Protein AF-W1XBN6-F1 (afdb_monomer)

Solvent-accessible surface area (backbone atoms only — not comparable to full-atom values): 10298 Å² total; per-residue (Å²): 129,91,85,62,55,70,66,58,53,52,52,48,27,52,75,73,63,46,39,73,58,63,72,69,52,65,55,70,58,75,74,72,46,84,76,78,73,93,74,78,55,66,73,61,51,55,62,54,52,74,74,52,72,65,66,57,58,56,49,52,61,73,68,55,80,89,74,59,79,80,52,47,68,69,58,47,75,78,69,64,76,76,65,54,72,38,70,75,80,61,100,55,44,32,38,33,39,31,45,55,69,68,55,41,72,77,55,64,85,81,63,89,97,52,57,75,43,84,50,36,55,96,47,36,91,80,47,55,84,79,46,73,78,90,35,36,40,25,25,28,37,99,83,43,57,67,19,48,54,51,40,42,53,42,40,76,74,67,47,83,46,52,31,25,44,54,123

InterPro domains:
  IPR001763 Rhodanese-like domain [PS50206] (89-165)
  IPR003720 tRNA sulfurtransferase ThiI [MF_00021] (1-167)
  IPR014729 Rossmann-like alpha/beta/alpha sandwich fold [G3DSA:3.40.50.620] (1-81)
  IPR020536 Thil, AANH domain [PF02568] (1-54)
  IPR026340 ThiI, thiazole biosynthesis domain [TIGR04271] (67-167)
  IPR036873 Rhodanese-like domain superfamily [G3DSA:3.40.250.10] (82-167)
  IPR036873 Rhodanese-like domain superfamily [SSF52821] (90-166)
  IPR050102 tRNA sulfurtransferase, ThiI [PTHR43209] (1-83)

Sequence (167 aa):
LISYDKEHIINLARQIGTEDFARTMPEYCGVISKSPTVKAVKSKIEAEEEKFDFSILDKVVEEANNVDIREIAQQTEQEVVEVETVNGFGPNDVILDIRSIDEQEDKPLKVEGIDVVSLPFYKLSTKFGDLDQNRTWLLWCERGVMSRLQALYLREQGFNNVKVYRP

Mean predicted aligned error: 14.79 Å

Radius of gyration: 21.4 Å; Cα contacts (8 Å, |Δi|>4): 153; chains: 1; bounding box: 53×39×49 Å

Nearest PDB structures (foldseek):
  6pfz-assembly1_D  TM=7.171E-01  e=4.088E-05  Archaeoglobus fulgidus DSM 4304
  6pfz-assembly2_A  TM=7.258E-01  e=1.025E-04  Archaeoglobus fulgidus DSM 4304
  5ve5-assembly3_C  TM=7.301E-01  e=1.966E-03  Paraburkholderia phytofirmans PsJN
  5ve3-assembly2_A  TM=7.058E-01  e=2.394E-03  Paraburkholderia phytofirmans PsJN
  5ve4-assembly2_B  TM=6.502E-01  e=2.394E-03  Paraburkholderia phytofirmans PsJN

Structure (mmCIF, N/CA/C/O backbone):
data_AF-W1XBN6-F1
#
_entry.id   AF-W1XBN6-F1
#
loop_
_atom_site.group_PDB
_atom_site.id
_atom_site.type_symbol
_atom_site.label_atom_id
_atom_site.label_alt_id
_atom_site.label_comp_id
_atom_site.label_asym_id
_atom_site.label_entity_id
_atom_site.label_seq_id
_atom_site.pdbx_PDB_ins_code
_atom_site.Cartn_x
_atom_site.Cartn_y
_atom_site.Cartn_z
_atom_site.occupancy
_atom_site.B_iso_or_equiv
_atom_site.auth_seq_id
_atom_site.auth_comp_id
_atom_site.auth_asym_id
_atom_site.auth_atom_id
_atom_site.pdbx_PDB_model_num
ATOM 1 N N . LEU A 1 1 ? 27.701 -6.691 2.569 1.00 50.81 1 LEU A N 1
ATOM 2 C CA . LEU A 1 1 ? 26.794 -7.799 2.180 1.00 50.81 1 LEU A CA 1
ATOM 3 C C . LEU A 1 1 ? 27.475 -8.928 1.388 1.00 50.81 1 LEU A C 1
ATOM 5 O O . LEU A 1 1 ? 26.881 -9.985 1.277 1.00 50.81 1 LEU A O 1
ATOM 9 N N . ILE A 1 2 ? 28.707 -8.751 0.885 1.00 49.75 2 ILE A N 1
ATOM 10 C CA . ILE A 1 2 ? 29.476 -9.802 0.175 1.00 49.75 2 ILE A CA 1
ATOM 11 C C . ILE A 1 2 ? 30.339 -10.640 1.154 1.00 49.75 2 ILE A C 1
ATOM 13 O O . ILE A 1 2 ? 30.858 -11.689 0.798 1.00 49.75 2 ILE A O 1
ATOM 17 N N . SER A 1 3 ? 30.469 -10.187 2.407 1.00 65.25 3 SER A N 1
ATOM 18 C CA . SER A 1 3 ? 31.414 -10.727 3.400 1.00 65.25 3 SER A CA 1
ATOM 19 C C . SER A 1 3 ? 30.787 -11.615 4.483 1.00 65.25 3 SER A C 1
ATOM 21 O O . SER A 1 3 ? 31.521 -12.173 5.291 1.00 65.25 3 SER A O 1
ATOM 23 N N . TYR A 1 4 ? 29.456 -11.710 4.544 1.00 80.12 4 TYR A N 1
ATOM 24 C CA . TYR A 1 4 ? 28.746 -12.475 5.573 1.00 80.12 4 TYR A CA 1
ATOM 25 C C . TYR A 1 4 ? 28.233 -13.790 5.000 1.00 80.12 4 TYR A C 1
ATOM 27 O O . TYR A 1 4 ? 27.732 -13.824 3.876 1.00 80.12 4 TYR A O 1
ATOM 35 N N . ASP A 1 5 ? 28.339 -14.861 5.782 1.00 86.69 5 ASP A N 1
ATOM 36 C CA . ASP A 1 5 ? 27.705 -16.125 5.437 1.00 86.69 5 ASP A CA 1
ATOM 37 C C . ASP A 1 5 ? 26.174 -16.027 5.569 1.00 86.69 5 ASP A C 1
ATOM 39 O O . ASP A 1 5 ? 25.619 -15.126 6.208 1.00 86.69 5 ASP A O 1
ATOM 43 N N . LYS A 1 6 ? 25.473 -16.962 4.925 1.00 84.81 6 LYS A N 1
ATOM 44 C CA . LYS A 1 6 ? 24.011 -16.948 4.830 1.00 84.81 6 LYS A CA 1
ATOM 45 C C . LYS A 1 6 ? 23.328 -17.022 6.199 1.00 84.81 6 LYS A C 1
ATOM 47 O O . LYS A 1 6 ? 22.325 -16.341 6.395 1.00 84.81 6 LYS A O 1
ATOM 52 N N . GLU A 1 7 ? 23.862 -17.804 7.136 1.00 89.75 7 GLU A N 1
ATOM 53 C CA . GLU A 1 7 ? 23.299 -17.911 8.487 1.00 89.75 7 GLU A CA 1
ATOM 54 C C . GLU A 1 7 ? 23.451 -16.591 9.238 1.00 89.75 7 GLU A C 1
ATOM 56 O O . GLU A 1 7 ? 22.508 -16.123 9.874 1.00 89.75 7 GLU A O 1
ATOM 61 N N . HIS A 1 8 ? 24.600 -15.930 9.101 1.00 90.06 8 HIS A N 1
ATOM 62 C CA . HIS A 1 8 ? 24.813 -14.614 9.691 1.00 90.06 8 HIS A CA 1
ATOM 63 C C . HIS A 1 8 ? 23.814 -13.576 9.164 1.00 90.06 8 HIS A C 1
ATOM 65 O O . HIS A 1 8 ? 23.236 -12.826 9.947 1.00 90.06 8 HIS A O 1
ATOM 71 N N . ILE A 1 9 ? 23.562 -13.554 7.851 1.00 89.25 9 ILE A N 1
ATOM 72 C CA . ILE A 1 9 ? 22.588 -12.636 7.238 1.00 89.25 9 ILE A CA 1
ATOM 73 C C . ILE A 1 9 ? 21.174 -12.908 7.769 1.00 89.25 9 ILE A C 1
ATOM 75 O O . ILE A 1 9 ? 20.458 -11.967 8.110 1.00 89.25 9 ILE A O 1
ATOM 79 N N . ILE A 1 10 ? 20.778 -14.178 7.880 1.00 88.56 10 ILE A N 1
ATOM 80 C CA . ILE A 1 10 ? 19.454 -14.566 8.386 1.00 88.56 10 ILE A CA 1
ATOM 81 C C . ILE A 1 10 ? 19.304 -14.196 9.866 1.00 88.56 10 ILE A C 1
ATOM 83 O O . ILE A 1 10 ? 18.285 -13.632 10.263 1.00 88.56 10 ILE A O 1
ATOM 87 N N . ASN A 1 11 ? 20.315 -14.470 10.689 1.00 92.06 11 ASN A N 1
ATOM 88 C CA . ASN A 1 11 ? 20.279 -14.147 12.114 1.00 92.06 11 ASN A CA 1
ATOM 89 C C . ASN A 1 11 ? 20.274 -12.636 12.355 1.00 92.06 11 ASN A C 1
ATOM 91 O O . ASN A 1 11 ? 19.532 -12.160 13.211 1.00 92.06 11 ASN A O 1
ATOM 95 N N . LEU A 1 12 ? 21.016 -11.872 11.550 1.00 90.25 12 LEU A N 1
ATOM 96 C CA . LEU A 1 12 ? 20.948 -10.416 11.576 1.00 90.25 12 LEU A CA 1
ATOM 97 C C . LEU A 1 12 ? 19.550 -9.924 11.183 1.00 90.25 12 LEU A C 1
ATOM 99 O O . LEU A 1 12 ? 18.997 -9.084 11.882 1.00 90.25 12 LEU A O 1
ATOM 103 N N . ALA A 1 13 ? 18.951 -10.479 10.124 1.00 90.56 13 ALA A N 1
ATOM 104 C CA . ALA A 1 13 ? 17.592 -10.137 9.697 1.00 90.56 13 ALA A CA 1
ATOM 105 C C . ALA A 1 13 ? 16.540 -10.440 10.779 1.00 90.56 13 ALA A C 1
ATOM 107 O O . ALA A 1 13 ? 15.607 -9.661 10.970 1.00 90.56 13 ALA A O 1
ATOM 108 N N . ARG A 1 14 ? 16.708 -11.534 11.535 1.00 91.44 14 ARG A N 1
ATOM 109 C CA . ARG A 1 14 ? 15.894 -11.833 12.727 1.00 91.44 14 ARG A CA 1
ATOM 110 C C . ARG A 1 14 ? 16.087 -10.786 13.814 1.00 91.44 14 ARG A C 1
ATOM 112 O O . ARG A 1 14 ? 15.110 -10.262 14.336 1.00 91.44 14 ARG A O 1
ATOM 119 N N . GLN A 1 15 ? 17.340 -10.459 14.128 1.00 92.56 15 GLN A N 1
ATOM 120 C CA . GLN A 1 15 ? 17.689 -9.509 15.182 1.00 92.56 15 GLN A CA 1
ATOM 121 C C . GLN A 1 15 ? 17.140 -8.103 14.907 1.00 92.56 15 GLN A C 1
ATOM 123 O O . GLN A 1 15 ? 16.657 -7.449 15.827 1.00 92.56 15 GLN A O 1
ATOM 128 N N . ILE A 1 16 ? 17.196 -7.642 13.656 1.00 91.50 16 ILE A N 1
ATOM 129 C CA . ILE A 1 16 ? 16.681 -6.323 13.254 1.00 91.50 16 ILE A CA 1
ATOM 130 C C . ILE A 1 16 ? 15.192 -6.354 12.866 1.00 91.50 16 ILE A C 1
ATOM 132 O O . ILE A 1 16 ? 14.645 -5.331 12.462 1.00 91.50 16 ILE A O 1
ATOM 136 N N . GLY A 1 17 ? 14.533 -7.515 12.971 1.00 86.31 17 GLY A N 1
ATOM 137 C CA . GLY A 1 17 ? 13.099 -7.680 12.717 1.00 86.31 17 GLY A CA 1
ATOM 138 C C . GLY A 1 17 ? 12.680 -7.624 11.243 1.00 86.31 17 GLY A C 1
ATOM 139 O O . GLY A 1 17 ? 11.493 -7.493 10.953 1.00 86.31 17 GLY A O 1
ATOM 140 N N . THR A 1 18 ? 13.616 -7.725 10.297 1.00 87.81 18 THR A N 1
ATOM 141 C CA . THR A 1 18 ? 13.324 -7.688 8.853 1.00 87.81 18 THR A CA 1
ATOM 142 C C . THR A 1 18 ? 13.005 -9.061 8.258 1.00 87.81 18 THR A C 1
ATOM 144 O O . THR A 1 18 ? 12.497 -9.124 7.139 1.00 87.81 18 THR A O 1
ATOM 147 N N . GLU A 1 19 ? 13.246 -10.157 8.992 1.00 89.62 19 GLU A N 1
ATOM 148 C CA . GLU A 1 19 ? 13.022 -11.531 8.508 1.00 89.62 19 GLU A CA 1
ATOM 149 C C . GLU A 1 19 ? 11.575 -11.761 8.046 1.00 89.62 19 GLU A C 1
ATOM 151 O O . GLU A 1 19 ? 11.356 -12.273 6.952 1.00 89.62 19 GLU A O 1
ATOM 156 N N . ASP A 1 20 ? 10.584 -11.354 8.839 1.00 80.25 20 ASP A N 1
ATOM 157 C CA . ASP A 1 20 ? 9.167 -11.567 8.517 1.00 80.25 20 ASP A CA 1
ATOM 158 C C . ASP A 1 20 ? 8.734 -10.867 7.223 1.00 80.25 20 ASP A C 1
ATOM 160 O O . ASP A 1 20 ? 7.936 -11.408 6.450 1.00 80.25 20 ASP A O 1
ATOM 164 N N . PHE A 1 21 ? 9.286 -9.680 6.972 1.00 75.75 21 PHE A N 1
ATOM 165 C CA . PHE A 1 21 ? 9.029 -8.922 5.752 1.00 75.75 21 PHE A CA 1
ATOM 166 C C . PHE A 1 21 ? 9.714 -9.586 4.557 1.00 75.75 21 PHE A C 1
ATOM 168 O O . PHE A 1 21 ? 9.069 -9.864 3.552 1.00 75.75 21 PHE A O 1
ATOM 175 N N . ALA A 1 22 ? 10.997 -9.924 4.689 1.00 80.19 22 ALA A N 1
ATOM 176 C CA . ALA A 1 22 ? 11.761 -10.563 3.622 1.00 80.19 22 ALA A CA 1
ATOM 177 C C . ALA A 1 22 ? 11.221 -11.957 3.252 1.00 80.19 22 ALA A C 1
ATOM 179 O O . ALA A 1 22 ? 11.283 -12.346 2.091 1.00 80.19 22 ALA A O 1
ATOM 180 N N . ARG A 1 23 ? 10.660 -12.702 4.217 1.00 79.81 23 ARG A N 1
ATOM 181 C CA . ARG A 1 23 ? 10.093 -14.045 3.998 1.00 79.81 23 ARG A CA 1
ATOM 182 C C . ARG A 1 23 ? 8.825 -14.027 3.143 1.00 79.81 23 ARG A C 1
ATOM 184 O O . ARG A 1 23 ? 8.532 -15.011 2.473 1.00 79.81 23 ARG A O 1
ATOM 191 N N . THR A 1 24 ? 8.056 -12.943 3.214 1.00 72.06 24 THR A N 1
ATOM 192 C CA . THR A 1 24 ? 6.763 -12.799 2.523 1.00 72.06 24 THR A CA 1
ATOM 193 C C . THR A 1 24 ? 6.862 -11.977 1.243 1.00 72.06 24 THR A C 1
ATOM 195 O O . THR A 1 24 ? 5.953 -12.033 0.417 1.00 72.06 24 THR A O 1
ATOM 198 N N . MET A 1 25 ? 7.966 -11.248 1.050 1.00 71.31 25 MET A N 1
ATOM 199 C CA . MET A 1 25 ? 8.258 -10.551 -0.196 1.00 71.31 25 MET A CA 1
ATOM 200 C C . MET A 1 25 ? 8.404 -11.567 -1.335 1.00 71.31 25 MET A C 1
ATOM 202 O O . MET A 1 25 ? 9.314 -12.400 -1.298 1.00 71.31 25 MET A O 1
ATOM 206 N N . PRO A 1 26 ? 7.545 -11.508 -2.368 1.00 63.25 26 PRO A N 1
ATOM 207 C CA . PRO A 1 26 ? 7.781 -12.274 -3.576 1.00 63.25 26 PRO A CA 1
ATOM 208 C C . PRO A 1 26 ? 9.088 -11.783 -4.200 1.00 63.25 26 PRO A C 1
ATOM 210 O O . PRO A 1 26 ? 9.435 -10.603 -4.079 1.00 63.25 26 PRO A O 1
ATOM 213 N N . GLU A 1 27 ? 9.825 -12.670 -4.870 1.00 69.06 27 GLU A N 1
ATOM 214 C CA . GLU A 1 27 ? 11.019 -12.242 -5.596 1.00 69.06 27 GLU A CA 1
ATOM 215 C C . GLU A 1 27 ? 10.669 -11.076 -6.523 1.00 69.06 27 GLU A C 1
ATOM 217 O O . GLU A 1 27 ? 9.610 -11.072 -7.151 1.00 69.06 27 GLU A O 1
ATOM 222 N N . TYR A 1 28 ? 11.563 -10.093 -6.630 1.00 61.16 28 TYR A N 1
ATOM 223 C CA . TYR A 1 28 ? 11.342 -8.888 -7.436 1.00 61.16 28 TYR A CA 1
ATOM 224 C C . TYR A 1 28 ? 10.877 -9.226 -8.866 1.00 61.16 28 TYR A C 1
ATOM 226 O O . TYR A 1 28 ? 9.947 -8.622 -9.403 1.00 61.16 28 TYR A O 1
ATOM 234 N N . CYS A 1 29 ? 11.453 -10.286 -9.441 1.00 55.62 29 CYS A N 1
ATOM 235 C CA . CYS A 1 29 ? 11.064 -10.840 -10.734 1.00 55.62 29 CYS A CA 1
ATOM 236 C C . CYS A 1 29 ? 9.624 -11.389 -10.750 1.00 55.62 29 CYS A C 1
ATOM 238 O O . CYS A 1 29 ? 8.940 -11.242 -11.753 1.00 55.62 29 CYS A O 1
ATOM 240 N N . GLY A 1 30 ? 9.135 -11.975 -9.659 1.00 55.38 30 GLY A N 1
ATOM 241 C CA . GLY A 1 30 ? 7.753 -12.444 -9.519 1.00 55.38 30 GLY A CA 1
ATOM 242 C C . GLY A 1 30 ? 6.724 -11.331 -9.286 1.00 55.38 30 GLY A C 1
ATOM 243 O O . GLY A 1 30 ? 5.558 -11.519 -9.619 1.00 55.38 30 GLY A O 1
ATOM 244 N N . VAL A 1 31 ? 7.138 -10.171 -8.760 1.00 55.84 31 VAL A N 1
ATOM 245 C CA . VAL A 1 31 ? 6.244 -9.014 -8.541 1.00 55.84 31 VAL A CA 1
ATOM 246 C C . VAL A 1 31 ? 6.054 -8.188 -9.815 1.00 55.84 31 VAL A C 1
ATOM 248 O O . VAL A 1 31 ? 4.961 -7.689 -10.067 1.00 55.84 31 VAL A O 1
ATOM 251 N N . ILE A 1 32 ? 7.109 -8.030 -10.621 1.00 51.44 32 ILE A N 1
ATOM 252 C CA . ILE A 1 32 ? 7.129 -7.051 -11.723 1.00 51.44 32 ILE A CA 1
ATOM 253 C C . ILE A 1 32 ? 7.290 -7.718 -13.096 1.00 51.44 32 ILE A C 1
ATOM 255 O O . ILE A 1 32 ? 6.832 -7.183 -14.107 1.00 51.44 32 ILE A O 1
ATOM 259 N N . SER A 1 33 ? 7.913 -8.897 -13.177 1.00 49.16 33 SER A N 1
ATOM 260 C CA . SER A 1 33 ? 8.272 -9.494 -14.463 1.00 49.16 33 SER A CA 1
ATOM 261 C C . SER A 1 33 ? 7.216 -10.482 -14.961 1.00 49.16 33 SER A C 1
ATOM 263 O O . SER A 1 33 ? 7.167 -11.645 -14.562 1.00 49.16 33 SER A O 1
ATOM 265 N N . LYS A 1 34 ? 6.410 -10.055 -15.939 1.00 52.03 34 LYS A N 1
ATOM 266 C CA . LYS A 1 34 ? 5.784 -10.992 -16.882 1.00 52.03 34 LYS A CA 1
ATOM 267 C C . LYS A 1 34 ? 6.851 -11.432 -17.889 1.00 52.03 34 LYS A C 1
ATOM 269 O O . LYS A 1 34 ? 7.148 -10.698 -18.822 1.00 52.03 34 LYS A O 1
ATOM 274 N N . SER A 1 35 ? 7.402 -12.632 -17.698 1.00 58.59 35 SER A N 1
ATOM 275 C CA . SER A 1 35 ? 8.316 -13.296 -18.646 1.00 58.59 35 SER A CA 1
ATOM 276 C C . SER A 1 35 ? 9.660 -12.569 -18.851 1.00 58.59 35 SER A C 1
ATOM 278 O O . SER A 1 35 ? 9.885 -11.966 -19.905 1.00 58.59 35 SER A O 1
ATOM 280 N N . PRO A 1 36 ? 10.591 -12.653 -17.881 1.00 62.66 36 PRO A N 1
ATOM 281 C CA . PRO A 1 36 ? 11.920 -12.067 -18.025 1.00 62.66 36 PRO A CA 1
ATOM 282 C C . PRO A 1 36 ? 12.624 -12.635 -19.266 1.00 62.66 36 PRO A C 1
ATOM 284 O O . PRO A 1 36 ? 12.724 -13.849 -19.456 1.00 62.66 36 PRO A O 1
ATOM 287 N N . THR A 1 37 ? 13.099 -11.750 -20.143 1.00 67.94 37 THR A N 1
ATOM 288 C CA . THR A 1 37 ? 13.779 -12.153 -21.378 1.00 67.94 37 THR A CA 1
ATOM 289 C C . THR A 1 37 ? 15.245 -12.461 -21.082 1.00 67.94 37 THR A C 1
ATOM 291 O O . THR A 1 37 ? 16.041 -11.561 -20.849 1.00 67.94 37 THR A O 1
ATOM 294 N N . VAL A 1 38 ? 15.622 -13.740 -21.139 1.00 74.12 38 VAL A N 1
ATOM 295 C CA . VAL A 1 38 ? 17.004 -14.210 -20.892 1.00 74.12 38 VAL A CA 1
ATOM 296 C C . VAL A 1 38 ? 17.967 -13.973 -22.063 1.00 74.12 38 VAL A C 1
ATOM 298 O O . VAL A 1 38 ? 19.172 -14.176 -21.937 1.00 74.12 38 VAL A O 1
ATOM 301 N N . LYS A 1 39 ? 17.448 -13.555 -23.223 1.00 78.44 39 LYS A N 1
ATOM 302 C CA . LYS A 1 39 ? 18.232 -13.264 -24.429 1.00 78.44 39 LYS A CA 1
ATOM 303 C C . LYS A 1 39 ? 17.604 -12.107 -25.197 1.00 78.44 39 LYS A C 1
ATOM 305 O O . LYS A 1 39 ? 16.825 -12.314 -26.128 1.00 78.44 39 LYS A O 1
ATOM 310 N N . ALA A 1 40 ? 17.907 -10.888 -24.766 1.00 79.19 40 ALA A N 1
ATOM 311 C CA . ALA A 1 40 ? 17.412 -9.694 -25.429 1.00 79.19 40 ALA A CA 1
ATOM 312 C C . ALA A 1 40 ? 18.021 -9.575 -26.838 1.00 79.19 40 ALA A C 1
ATOM 314 O O . ALA A 1 40 ? 19.209 -9.819 -27.053 1.00 79.19 40 ALA A O 1
ATOM 315 N N . VAL A 1 41 ? 17.183 -9.254 -27.822 1.00 88.81 41 VAL A N 1
ATOM 316 C CA . VAL A 1 41 ? 17.611 -9.089 -29.215 1.00 88.81 41 VAL A CA 1
ATOM 317 C C . VAL A 1 41 ? 18.141 -7.669 -29.379 1.00 88.81 41 VAL A C 1
ATOM 319 O O . VAL A 1 41 ? 17.369 -6.728 -29.230 1.00 88.81 41 VAL A O 1
ATOM 322 N N . LYS A 1 42 ? 19.430 -7.515 -29.710 1.00 88.56 42 LYS A N 1
ATOM 323 C CA . LYS A 1 42 ? 20.119 -6.212 -29.783 1.00 88.56 42 LYS A CA 1
ATOM 324 C C . LYS A 1 42 ? 19.357 -5.163 -30.600 1.00 88.56 42 LYS A C 1
ATOM 326 O O . LYS A 1 42 ? 19.120 -4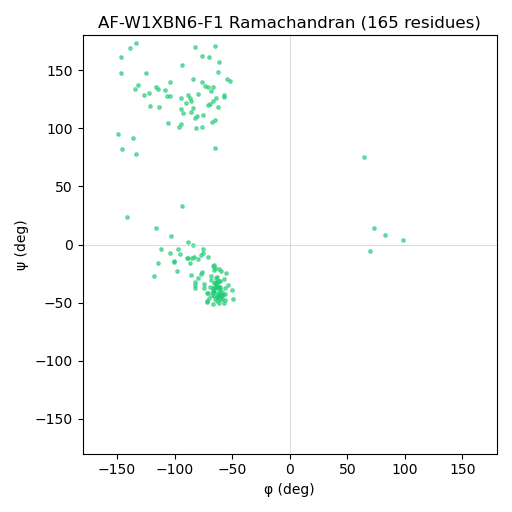.075 -30.102 1.00 88.56 42 LYS A O 1
ATOM 331 N N . SER A 1 43 ? 18.877 -5.535 -31.786 1.00 91.06 43 SER A N 1
ATOM 332 C CA . SER A 1 43 ? 18.132 -4.620 -32.661 1.00 91.06 43 SER A CA 1
ATOM 333 C C . SER A 1 43 ? 16.815 -4.124 -32.063 1.00 91.06 43 SER A C 1
ATOM 335 O O . SER A 1 43 ? 16.365 -3.035 -32.397 1.00 91.06 43 SER A O 1
ATOM 337 N N . LYS A 1 44 ? 16.184 -4.902 -31.173 1.00 86.56 44 LYS A N 1
ATOM 338 C CA . LYS A 1 44 ? 15.003 -4.440 -30.436 1.00 86.56 44 LYS A CA 1
ATOM 339 C C . LYS A 1 44 ? 15.375 -3.455 -29.331 1.00 86.56 44 LYS A C 1
ATOM 341 O O . LYS A 1 44 ? 14.589 -2.563 -29.071 1.00 86.56 44 LYS A O 1
ATOM 346 N N . ILE A 1 45 ? 16.533 -3.623 -28.691 1.00 86.31 45 ILE A N 1
ATOM 347 C CA . ILE A 1 45 ? 17.015 -2.692 -27.661 1.00 86.31 45 ILE A CA 1
ATOM 348 C C . ILE A 1 45 ? 17.330 -1.346 -28.307 1.00 86.31 45 ILE A C 1
ATOM 350 O O . ILE A 1 45 ? 16.780 -0.343 -27.882 1.00 86.31 45 ILE A O 1
ATOM 354 N N . GLU A 1 46 ? 18.117 -1.349 -29.385 1.00 89.75 46 GLU A N 1
ATOM 355 C CA . GLU A 1 46 ? 18.514 -0.132 -30.109 1.00 89.75 46 GLU A CA 1
ATOM 356 C C . GLU A 1 46 ? 17.286 0.670 -30.581 1.00 89.75 46 GLU A C 1
ATOM 358 O O . GLU A 1 46 ? 17.224 1.881 -30.398 1.00 89.75 46 GLU A O 1
ATOM 363 N N . ALA A 1 47 ? 16.257 -0.010 -31.101 1.00 90.00 47 ALA A N 1
AT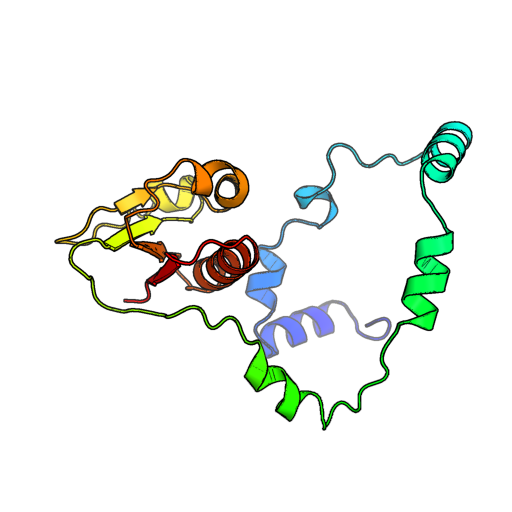OM 364 C CA . ALA A 1 47 ? 15.016 0.635 -31.532 1.00 90.00 47 ALA A CA 1
ATOM 365 C C . ALA A 1 47 ? 14.166 1.209 -30.379 1.00 90.00 47 ALA A C 1
ATOM 367 O O . ALA A 1 47 ? 13.379 2.129 -30.602 1.00 90.00 47 ALA A O 1
ATOM 368 N N . GLU A 1 48 ? 14.260 0.657 -29.165 1.00 86.94 48 GLU A N 1
ATOM 369 C CA . GLU A 1 48 ? 13.608 1.242 -27.984 1.00 86.94 48 GLU A CA 1
ATOM 370 C C . GLU A 1 48 ? 14.453 2.374 -27.380 1.00 86.94 48 GLU A C 1
ATOM 372 O O . GLU A 1 48 ? 13.888 3.371 -26.937 1.00 86.94 48 GLU A O 1
ATOM 377 N N . GLU A 1 49 ? 15.786 2.269 -27.416 1.00 85.12 49 GLU A N 1
ATOM 378 C CA . GLU A 1 49 ? 16.709 3.324 -26.978 1.00 85.12 49 GLU A CA 1
ATOM 379 C C . GLU A 1 49 ? 16.590 4.585 -27.843 1.00 85.12 49 GLU A C 1
ATOM 381 O O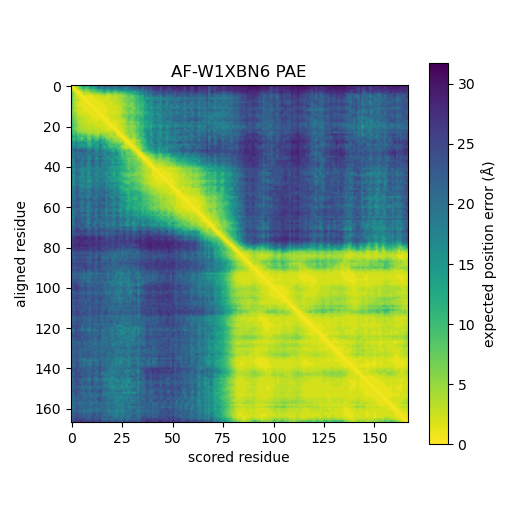 . GLU A 1 49 ? 16.613 5.684 -27.304 1.00 85.12 49 GLU A O 1
ATOM 386 N N . GLU A 1 50 ? 16.359 4.460 -29.154 1.00 90.25 50 GLU A N 1
ATOM 387 C CA . GLU A 1 50 ? 16.102 5.612 -30.038 1.00 90.25 50 GLU A CA 1
ATOM 388 C C . GLU A 1 50 ? 14.866 6.438 -29.638 1.00 90.25 50 GLU A C 1
ATOM 390 O O . GLU A 1 50 ? 14.760 7.611 -29.997 1.00 90.25 50 GLU A O 1
ATOM 395 N N . LYS A 1 51 ? 13.919 5.851 -28.896 1.00 90.25 51 LYS A N 1
ATOM 396 C CA . LYS A 1 51 ? 12.728 6.563 -28.400 1.00 90.25 51 LYS A CA 1
ATOM 397 C C . LYS A 1 51 ? 12.987 7.302 -27.091 1.00 90.25 51 LYS A C 1
ATOM 399 O O . LYS A 1 51 ? 12.125 8.062 -26.650 1.00 90.25 51 LYS A O 1
ATOM 404 N N . PHE A 1 52 ? 14.118 7.039 -26.443 1.00 85.88 52 PHE A N 1
ATOM 405 C CA . PHE A 1 52 ? 14.480 7.641 -25.173 1.00 85.88 52 PHE A CA 1
ATOM 406 C C . PHE A 1 52 ? 15.355 8.873 -25.406 1.00 85.88 52 PHE A C 1
ATOM 408 O O . PHE A 1 52 ? 16.383 8.817 -26.077 1.00 85.88 52 PHE A O 1
ATOM 415 N N . ASP A 1 53 ? 14.951 10.004 -24.835 1.00 90.88 53 ASP A N 1
ATOM 416 C CA . ASP A 1 53 ? 15.739 11.230 -24.893 1.00 90.88 53 ASP A CA 1
ATOM 417 C C . ASP A 1 53 ? 16.831 11.202 -23.819 1.00 90.88 53 ASP A C 1
ATOM 419 O O . ASP A 1 53 ? 16.582 11.486 -22.648 1.00 90.88 53 ASP A O 1
ATOM 423 N N . PHE A 1 54 ? 18.058 10.870 -24.218 1.00 85.94 54 PHE A N 1
ATOM 424 C CA . PHE A 1 54 ? 19.201 10.798 -23.307 1.00 85.94 54 PHE A CA 1
ATOM 425 C C . PHE A 1 54 ? 19.600 12.152 -22.706 1.00 85.94 54 PHE A C 1
ATOM 427 O O . PHE A 1 54 ? 20.241 12.161 -21.656 1.00 85.94 54 PHE A O 1
ATOM 434 N N . SER A 1 55 ? 19.173 13.279 -23.289 1.00 90.19 55 SER A N 1
ATOM 435 C CA . SER A 1 55 ? 19.460 14.608 -22.730 1.00 90.19 55 SER A CA 1
ATOM 436 C C . SER A 1 55 ? 18.798 14.831 -21.367 1.00 90.19 55 SER A C 1
ATOM 438 O O . SER A 1 55 ? 19.262 15.652 -20.575 1.00 90.19 55 SER A O 1
ATOM 440 N N . ILE A 1 56 ? 17.758 14.051 -21.040 1.00 91.19 56 ILE A N 1
ATOM 441 C CA . ILE A 1 56 ? 17.144 14.073 -19.712 1.00 91.19 56 ILE A CA 1
ATOM 442 C C . ILE A 1 56 ? 18.122 13.621 -18.625 1.00 91.19 56 ILE A C 1
ATOM 444 O O . ILE A 1 56 ? 18.046 14.114 -17.506 1.00 91.19 56 ILE A O 1
ATOM 448 N N . LEU A 1 57 ? 19.047 12.708 -18.936 1.00 87.25 57 LEU A N 1
ATOM 449 C CA . LEU A 1 57 ? 20.021 12.219 -17.964 1.00 87.25 57 LEU A CA 1
ATOM 450 C C . LEU A 1 57 ? 21.023 13.317 -17.624 1.00 87.25 57 LEU A C 1
ATOM 452 O O . LEU A 1 57 ? 21.267 13.565 -16.447 1.00 87.25 57 LEU A O 1
ATOM 456 N N . ASP A 1 58 ? 21.532 14.008 -18.644 1.00 88.75 58 ASP A N 1
ATOM 457 C CA . ASP A 1 58 ? 22.445 15.136 -18.463 1.00 88.75 58 ASP A CA 1
ATOM 458 C C . ASP A 1 58 ? 21.766 16.249 -17.663 1.00 88.75 58 ASP A C 1
ATOM 460 O O . ASP A 1 58 ? 22.306 16.714 -16.661 1.00 88.75 58 ASP A O 1
ATOM 464 N N . LYS A 1 59 ? 20.527 16.592 -18.030 1.00 90.12 59 LYS A N 1
ATOM 465 C CA . LYS A 1 59 ? 19.730 17.588 -17.314 1.00 90.12 59 LYS A CA 1
ATOM 466 C C . LYS A 1 59 ? 19.513 17.213 -15.845 1.00 90.12 59 LYS A C 1
ATOM 468 O O . LYS A 1 59 ? 19.701 18.051 -14.973 1.00 90.12 59 LYS A O 1
ATOM 473 N N . VAL A 1 60 ? 19.141 15.965 -15.552 1.00 88.69 60 VAL A N 1
ATOM 474 C CA . VAL A 1 60 ? 18.910 15.505 -14.170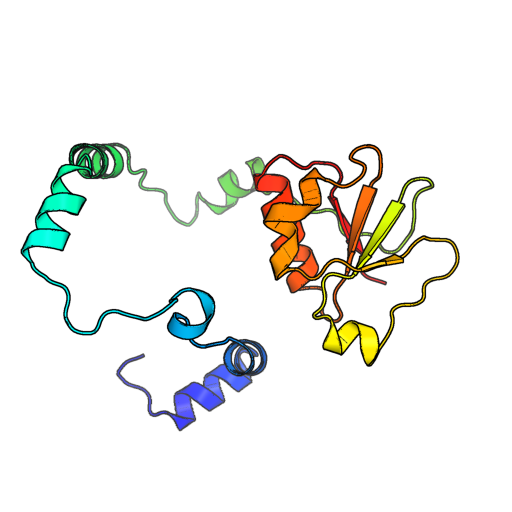 1.00 88.69 60 VAL A CA 1
ATOM 475 C C . VAL A 1 60 ? 20.203 15.508 -13.354 1.00 88.69 60 VAL A C 1
ATOM 477 O O . VAL A 1 60 ? 20.158 15.777 -12.157 1.00 88.69 60 VAL A O 1
ATOM 480 N N . VAL A 1 61 ? 21.353 15.236 -13.975 1.00 88.56 61 VAL A N 1
ATOM 481 C CA . VAL A 1 61 ? 22.663 15.327 -13.314 1.00 88.56 61 VAL A CA 1
ATOM 482 C C . VAL A 1 61 ? 23.054 16.783 -13.054 1.00 88.56 61 VAL A C 1
ATOM 484 O O . VAL A 1 61 ? 23.545 17.084 -11.968 1.00 88.56 61 VAL A O 1
ATOM 487 N N . GLU A 1 62 ? 22.822 17.688 -14.007 1.00 89.81 62 GLU A N 1
ATOM 488 C CA . GLU A 1 62 ? 23.077 19.126 -13.837 1.00 89.81 62 GLU A CA 1
ATOM 489 C C . GLU A 1 62 ? 22.165 19.761 -12.778 1.00 89.81 62 GLU A C 1
ATOM 491 O O . GLU A 1 62 ? 22.615 20.590 -11.990 1.00 89.81 62 GLU A O 1
ATOM 496 N N . GLU A 1 63 ? 20.896 19.355 -12.733 1.00 90.31 63 GLU A N 1
ATOM 497 C CA . GLU A 1 63 ? 19.896 19.838 -11.773 1.00 90.31 63 GLU A CA 1
ATOM 498 C C . GLU A 1 63 ? 19.949 19.096 -10.421 1.00 90.31 63 GLU A C 1
ATOM 500 O O . GLU A 1 63 ? 19.170 19.401 -9.513 1.00 90.31 63 GLU A O 1
ATOM 505 N N . ALA A 1 64 ? 20.852 18.122 -10.255 1.00 85.88 64 ALA A N 1
ATOM 506 C CA . ALA A 1 64 ? 20.963 17.348 -9.025 1.00 85.88 64 ALA A CA 1
ATOM 507 C C . ALA A 1 64 ? 21.429 18.226 -7.854 1.00 85.88 64 ALA A C 1
ATOM 509 O O . ALA A 1 64 ? 22.509 18.819 -7.868 1.00 85.88 64 ALA A O 1
ATOM 510 N N . ASN A 1 65 ? 20.637 18.252 -6.783 1.00 81.62 65 ASN A N 1
ATOM 511 C CA . ASN A 1 65 ? 20.970 18.996 -5.574 1.00 81.62 65 ASN A CA 1
ATOM 512 C C . ASN A 1 65 ? 21.806 18.139 -4.614 1.00 81.62 65 ASN A C 1
ATOM 514 O O . ASN A 1 65 ? 21.418 17.027 -4.256 1.00 81.62 65 ASN A O 1
ATOM 518 N N . ASN A 1 66 ? 22.938 18.679 -4.156 1.00 79.44 66 ASN A N 1
ATOM 519 C CA . ASN A 1 66 ? 23.729 18.094 -3.073 1.00 79.44 66 ASN A CA 1
ATOM 520 C C . ASN A 1 66 ? 23.293 18.715 -1.746 1.00 79.44 66 ASN A C 1
ATOM 522 O O . ASN A 1 66 ? 23.515 19.904 -1.522 1.00 79.44 66 ASN A O 1
ATOM 526 N N . VAL A 1 67 ? 22.686 17.912 -0.876 1.00 78.75 67 VAL A N 1
ATOM 527 C CA . VAL A 1 67 ? 22.180 18.361 0.427 1.00 78.75 67 VAL A CA 1
ATOM 528 C C . VAL A 1 67 ? 22.938 17.643 1.538 1.00 78.75 67 VAL A C 1
ATOM 530 O O . VAL A 1 67 ? 23.160 16.431 1.470 1.00 78.75 67 VAL A O 1
ATOM 533 N N . ASP A 1 68 ? 23.343 18.382 2.572 1.00 81.06 68 ASP A N 1
ATOM 534 C CA . ASP A 1 68 ? 23.932 17.786 3.769 1.00 81.06 68 ASP A CA 1
ATOM 535 C C . ASP A 1 68 ? 22.861 16.991 4.529 1.00 81.06 68 ASP A C 1
ATOM 537 O O . ASP A 1 68 ? 21.773 17.491 4.812 1.00 81.06 68 ASP A O 1
ATOM 541 N N . ILE A 1 69 ? 23.176 15.753 4.915 1.00 74.31 69 ILE A N 1
ATOM 542 C CA . ILE A 1 69 ? 22.253 14.869 5.644 1.00 74.31 69 ILE A CA 1
ATOM 543 C C . ILE A 1 69 ? 21.702 15.497 6.937 1.00 74.31 69 ILE A C 1
ATOM 545 O O . ILE A 1 69 ? 20.620 15.132 7.392 1.00 74.31 69 ILE A O 1
ATOM 549 N N . ARG A 1 70 ? 22.420 16.459 7.528 1.00 76.88 70 ARG A N 1
ATOM 550 C CA . ARG A 1 70 ? 21.997 17.197 8.726 1.00 76.88 70 ARG A CA 1
ATOM 551 C C . ARG A 1 70 ? 20.946 18.271 8.425 1.00 76.88 70 ARG A C 1
ATOM 553 O O . ARG A 1 70 ? 20.170 18.603 9.315 1.00 76.88 70 ARG A O 1
ATOM 560 N N . GLU A 1 71 ? 20.901 18.785 7.198 1.00 69.94 71 GLU A N 1
ATOM 561 C CA . GLU A 1 71 ? 19.935 19.795 6.735 1.00 69.94 71 GLU A CA 1
ATOM 562 C C . GLU A 1 71 ? 18.625 19.158 6.243 1.00 69.94 71 GLU A C 1
ATOM 564 O O . GLU A 1 71 ? 17.555 19.752 6.380 1.00 69.94 71 GLU A O 1
ATOM 569 N N . ILE A 1 72 ? 18.679 17.902 5.778 1.00 65.06 72 ILE A N 1
ATOM 570 C CA . ILE A 1 72 ? 17.500 17.131 5.342 1.00 65.06 72 ILE A CA 1
ATOM 571 C C . ILE A 1 72 ? 16.448 17.033 6.455 1.00 65.06 72 ILE A C 1
ATOM 573 O O . ILE A 1 72 ? 15.255 17.146 6.181 1.00 65.06 72 ILE A O 1
ATOM 577 N N . ALA A 1 73 ? 16.862 16.888 7.718 1.00 60.84 73 ALA A N 1
ATOM 578 C CA . ALA A 1 73 ? 15.932 16.822 8.847 1.00 60.84 73 ALA A CA 1
ATOM 579 C C . ALA A 1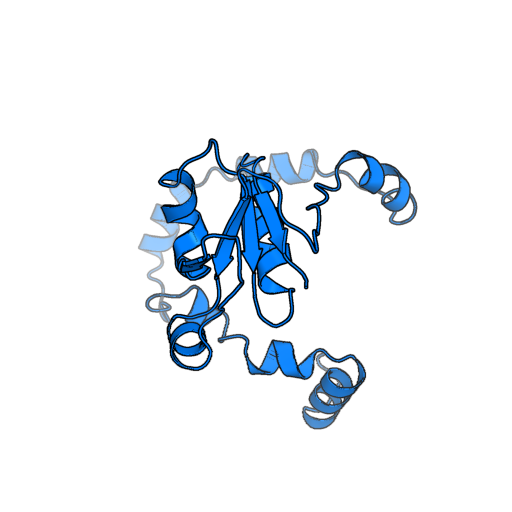 73 ? 15.064 18.090 8.991 1.00 60.84 73 ALA A C 1
ATOM 581 O O . ALA A 1 73 ? 13.914 17.980 9.401 1.00 60.84 73 ALA A O 1
ATOM 582 N N . GLN A 1 74 ? 15.583 19.269 8.620 1.00 61.03 74 GLN A N 1
ATOM 583 C CA . GLN A 1 74 ? 14.850 20.541 8.691 1.00 61.03 74 GLN A CA 1
ATOM 584 C C . GLN A 1 74 ? 13.936 20.764 7.478 1.00 61.03 74 GLN A C 1
ATOM 586 O O . GLN A 1 74 ? 12.878 21.369 7.612 1.00 61.03 74 GLN A O 1
ATOM 591 N N . GLN A 1 75 ? 14.323 20.266 6.299 1.00 54.03 75 GLN A N 1
ATOM 592 C CA . GLN A 1 75 ? 13.517 20.375 5.074 1.00 54.03 75 GLN A CA 1
ATOM 593 C C . GLN A 1 75 ? 12.393 19.334 5.008 1.00 54.03 75 GLN A C 1
ATOM 595 O O . GLN A 1 75 ? 11.337 19.599 4.441 1.00 54.03 75 GLN A O 1
ATOM 600 N N . THR A 1 76 ? 12.585 18.166 5.628 1.00 50.41 76 THR A N 1
ATOM 601 C CA . THR A 1 76 ? 11.598 17.075 5.604 1.00 50.41 76 THR A CA 1
ATOM 602 C C . THR A 1 76 ? 10.294 17.468 6.305 1.00 50.41 76 THR A C 1
ATOM 604 O O . THR A 1 76 ? 9.239 17.015 5.882 1.00 50.41 76 THR A O 1
ATOM 607 N N . GLU A 1 77 ? 10.319 18.364 7.301 1.00 50.06 77 GLU A N 1
ATOM 608 C CA . GLU A 1 77 ? 9.101 18.844 7.979 1.00 50.06 77 GLU A CA 1
ATOM 609 C C . GLU A 1 77 ? 8.112 19.566 7.041 1.00 50.06 77 GLU A C 1
ATOM 611 O O . GLU A 1 77 ? 6.927 19.636 7.361 1.00 50.06 77 GLU A O 1
ATOM 616 N N . GLN A 1 78 ? 8.554 20.080 5.883 1.00 48.00 78 GLN A N 1
ATOM 617 C CA . GLN A 1 78 ? 7.702 20.875 4.987 1.00 48.00 78 GLN A CA 1
ATOM 618 C C . GLN A 1 78 ? 6.881 20.056 3.976 1.00 48.00 78 GLN A C 1
ATOM 620 O O . GLN A 1 78 ? 5.902 20.584 3.453 1.00 48.00 78 GLN A O 1
ATOM 625 N N . GLU A 1 79 ? 7.205 18.781 3.736 1.00 50.56 79 GLU A N 1
ATOM 626 C CA . GLU A 1 79 ? 6.498 17.942 2.747 1.00 50.56 79 GLU A CA 1
ATOM 627 C C . GLU A 1 79 ? 6.296 16.485 3.199 1.00 50.56 79 GLU A C 1
ATOM 629 O O . GLU A 1 79 ? 6.090 15.593 2.373 1.00 50.56 79 GLU A O 1
ATOM 634 N N . VAL A 1 80 ? 6.299 16.191 4.507 1.00 53.69 80 VAL A N 1
ATOM 635 C CA . VAL A 1 80 ? 5.751 14.898 4.939 1.00 53.69 80 VAL A CA 1
ATOM 636 C C . VAL A 1 80 ? 4.252 14.932 4.675 1.00 53.69 80 VAL A C 1
ATOM 638 O O . VAL A 1 80 ? 3.490 15.566 5.404 1.00 53.69 80 VAL A O 1
ATOM 641 N N . VAL A 1 81 ? 3.815 14.229 3.633 1.00 57.94 81 VAL A N 1
ATOM 642 C CA . VAL A 1 81 ? 2.413 13.858 3.461 1.00 57.94 81 VAL A CA 1
ATOM 643 C C . VAL A 1 81 ? 2.067 12.918 4.614 1.00 57.94 81 VAL A C 1
ATOM 645 O O . VAL A 1 81 ? 2.176 11.697 4.514 1.00 57.94 81 VAL A O 1
ATOM 648 N N . GLU A 1 82 ? 1.733 13.481 5.771 1.00 68.75 82 GLU A N 1
ATOM 649 C CA . GLU A 1 82 ? 1.303 12.687 6.908 1.00 68.75 82 GLU A CA 1
ATOM 650 C C . GLU A 1 82 ? -0.069 12.094 6.606 1.00 68.75 82 GLU A C 1
ATOM 652 O O . GLU A 1 82 ? -1.057 12.786 6.354 1.00 68.75 82 GLU A O 1
ATOM 657 N N . VAL A 1 83 ? -0.126 10.766 6.639 1.00 80.31 83 VAL A N 1
ATOM 658 C CA . VAL A 1 83 ? -1.386 10.043 6.607 1.00 80.31 83 VAL A CA 1
ATOM 659 C C . VAL A 1 83 ? -1.911 9.948 8.029 1.00 80.31 83 VAL A C 1
ATOM 661 O O . VAL A 1 83 ? -1.345 9.252 8.875 1.00 80.31 83 VAL A O 1
ATOM 664 N N . GLU A 1 84 ? -3.032 10.618 8.263 1.00 88.00 84 GLU A N 1
ATOM 665 C CA . GLU A 1 84 ? -3.756 10.558 9.526 1.00 88.00 84 GLU A CA 1
ATOM 666 C C . GLU A 1 84 ? -4.136 9.106 9.866 1.00 88.00 84 GLU A C 1
ATOM 668 O O . GLU A 1 84 ? -4.719 8.384 9.051 1.00 88.00 84 GLU A O 1
ATOM 673 N N . THR A 1 85 ? -3.801 8.680 11.085 1.00 90.31 85 THR A N 1
ATOM 674 C CA . THR A 1 85 ? -4.220 7.391 11.648 1.00 90.31 85 THR A CA 1
ATOM 675 C C . THR A 1 85 ? -5.339 7.631 12.652 1.00 90.31 85 THR A C 1
ATOM 677 O O . THR A 1 85 ? -5.184 8.451 13.555 1.00 90.31 85 THR A O 1
ATOM 680 N N . VAL A 1 86 ? -6.455 6.920 12.500 1.00 90.44 86 VAL A N 1
ATOM 681 C CA . VAL A 1 86 ? -7.653 7.076 13.331 1.00 90.44 86 VAL A CA 1
ATOM 682 C C . VAL A 1 86 ? -8.064 5.752 13.967 1.00 90.44 86 VAL A C 1
ATOM 684 O O . VAL A 1 86 ? -7.926 4.681 13.370 1.00 90.44 86 VAL A O 1
ATOM 687 N N . ASN A 1 87 ? -8.625 5.848 15.172 1.00 86.31 87 ASN A N 1
ATOM 688 C CA . ASN A 1 87 ? -9.142 4.706 15.933 1.00 86.31 87 ASN A CA 1
ATOM 689 C C . ASN A 1 87 ? -10.678 4.747 16.058 1.00 86.31 87 ASN A C 1
ATOM 691 O O . ASN A 1 87 ? -11.278 3.837 16.622 1.00 86.31 87 ASN A O 1
ATOM 695 N N . GLY A 1 88 ? -11.315 5.807 15.554 1.00 83.81 88 GLY A N 1
ATOM 696 C CA . GLY A 1 88 ? -12.761 6.017 15.592 1.00 83.81 88 GLY A CA 1
ATOM 697 C C . GLY A 1 88 ? -13.303 6.457 14.238 1.00 83.81 88 GLY A C 1
ATOM 698 O O . GLY A 1 88 ? -12.534 6.719 13.313 1.00 83.81 88 GLY A O 1
ATOM 699 N N . PHE A 1 89 ? -14.630 6.534 14.145 1.00 89.69 89 PHE A N 1
ATOM 700 C CA . PHE A 1 89 ? -15.343 6.764 12.891 1.00 89.69 89 PHE A CA 1
ATOM 701 C C . PHE A 1 89 ? -16.069 8.104 12.891 1.00 89.69 89 PHE A C 1
ATOM 703 O O . PHE A 1 89 ? -16.767 8.454 13.846 1.00 89.69 89 PHE A O 1
ATOM 710 N N . GLY A 1 90 ? -15.917 8.841 11.798 1.00 87.00 90 GLY A N 1
ATOM 711 C CA . GLY A 1 90 ? -16.784 9.943 11.418 1.00 87.00 90 GLY A CA 1
ATOM 712 C C . GLY A 1 90 ? -18.060 9.467 10.705 1.00 87.00 90 GLY A C 1
ATOM 713 O O . GLY A 1 90 ? -18.175 8.308 10.313 1.00 87.00 90 GLY A O 1
ATOM 714 N N . PRO A 1 91 ? -19.030 10.371 10.488 1.00 83.00 91 PRO A N 1
ATOM 715 C CA . PRO A 1 91 ? -20.323 10.035 9.885 1.00 83.00 91 PRO A CA 1
ATOM 716 C C . PRO A 1 91 ? -20.252 9.603 8.407 1.00 83.00 91 PRO A C 1
ATOM 718 O O . PRO A 1 91 ? -21.196 8.988 7.923 1.00 83.00 91 PRO A O 1
ATOM 721 N N . ASN A 1 92 ? -19.159 9.915 7.700 1.00 89.12 92 ASN A N 1
ATOM 722 C CA . ASN A 1 92 ? -18.956 9.598 6.276 1.00 89.12 92 ASN A CA 1
ATOM 723 C C . ASN A 1 92 ? -17.785 8.631 6.041 1.00 89.12 92 ASN A C 1
ATOM 725 O O . ASN A 1 92 ? -17.285 8.520 4.917 1.00 89.12 92 ASN A O 1
ATOM 729 N N . ASP A 1 93 ? -17.314 7.982 7.101 1.00 94.31 93 ASP A N 1
ATOM 730 C CA . ASP A 1 93 ? -16.168 7.093 7.021 1.00 94.31 93 ASP A CA 1
ATOM 731 C C . ASP A 1 93 ? -16.608 5.704 6.553 1.00 94.31 93 ASP A C 1
ATOM 733 O O . ASP A 1 93 ? -17.672 5.206 6.919 1.00 94.31 93 ASP A O 1
ATOM 737 N N . VAL A 1 94 ? -15.771 5.070 5.737 1.00 95.50 94 VAL A N 1
ATOM 738 C CA . VAL A 1 94 ? -15.944 3.684 5.291 1.00 95.50 94 VAL A CA 1
ATOM 739 C C . VAL A 1 94 ? -14.612 2.973 5.427 1.00 95.50 94 VAL A C 1
ATOM 741 O O . VAL A 1 94 ? -13.579 3.495 5.002 1.00 95.50 94 VAL A O 1
ATOM 744 N N . ILE A 1 95 ? -14.622 1.770 5.995 1.00 95.69 95 ILE A N 1
ATOM 745 C CA . ILE A 1 95 ? -13.415 0.953 6.076 1.00 95.69 95 ILE A CA 1
ATOM 746 C C . ILE A 1 95 ? -13.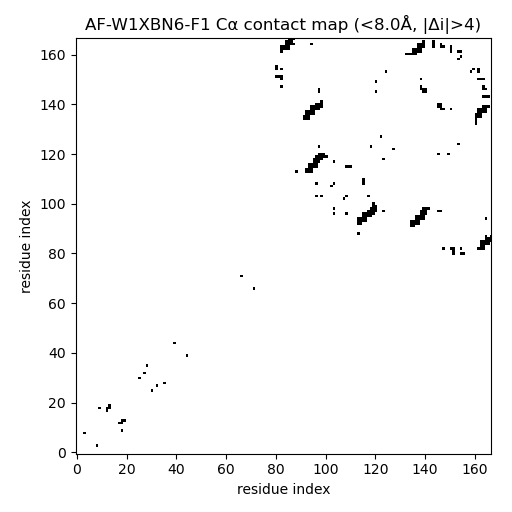186 0.272 4.732 1.00 95.69 95 ILE A C 1
ATOM 748 O O . ILE A 1 95 ? -14.068 -0.397 4.198 1.00 95.69 95 ILE A O 1
ATOM 752 N N . LEU A 1 96 ? -11.968 0.404 4.219 1.00 96.25 96 LEU A N 1
ATOM 753 C CA . LEU A 1 96 ? -11.488 -0.323 3.057 1.00 96.25 96 LEU A CA 1
ATOM 754 C C . LEU A 1 96 ? -10.517 -1.411 3.527 1.00 96.25 96 LEU A C 1
ATOM 756 O O . LEU A 1 96 ? -9.374 -1.121 3.894 1.00 96.25 96 LEU A O 1
ATOM 760 N N . ASP A 1 97 ? -10.971 -2.663 3.536 1.00 95.62 97 ASP A N 1
ATOM 761 C CA . ASP A 1 97 ? -10.106 -3.813 3.798 1.00 95.62 97 ASP A CA 1
ATOM 762 C C . ASP A 1 97 ? -9.262 -4.079 2.548 1.00 95.62 97 ASP A C 1
ATOM 764 O O . ASP A 1 97 ? -9.774 -4.481 1.497 1.00 95.62 97 ASP A O 1
ATOM 768 N N . ILE A 1 98 ? -7.958 -3.828 2.672 1.00 94.62 98 ILE A N 1
ATOM 769 C CA . ILE A 1 98 ? -7.001 -3.926 1.566 1.00 94.62 98 ILE A CA 1
ATOM 770 C C . ILE A 1 98 ? -6.136 -5.185 1.605 1.00 94.62 98 ILE A C 1
ATOM 772 O O . ILE A 1 98 ? -5.186 -5.306 0.824 1.00 94.62 98 ILE A O 1
ATOM 776 N N . ARG A 1 99 ? -6.427 -6.118 2.516 1.00 92.31 99 ARG A N 1
ATOM 777 C CA . ARG A 1 99 ? -5.731 -7.409 2.582 1.00 92.31 99 ARG A CA 1
ATOM 778 C C . ARG A 1 99 ? -5.988 -8.252 1.330 1.00 92.31 99 ARG A C 1
ATOM 780 O O . ARG A 1 99 ? -6.791 -7.897 0.464 1.00 92.31 99 ARG A O 1
ATOM 787 N N . SER A 1 100 ? -5.264 -9.360 1.198 1.00 87.69 100 SER A N 1
ATOM 788 C CA . SER A 1 100 ? -5.564 -10.334 0.147 1.00 87.69 100 SER A CA 1
ATOM 789 C C . SER A 1 100 ? -6.976 -10.910 0.316 1.00 87.69 100 SER A C 1
ATOM 791 O O . SER A 1 100 ? -7.541 -10.888 1.408 1.00 87.69 100 SER A O 1
ATOM 793 N N . ILE A 1 101 ? -7.553 -11.423 -0.774 1.00 88.69 101 ILE A N 1
ATOM 794 C CA . ILE A 1 101 ? -8.893 -12.031 -0.746 1.00 88.69 101 ILE A CA 1
ATOM 795 C C . ILE A 1 101 ? -8.901 -13.216 0.228 1.00 88.69 101 ILE A C 1
ATOM 797 O O . ILE A 1 101 ? -9.796 -13.307 1.059 1.00 88.69 101 ILE A O 1
ATOM 801 N N . ASP A 1 102 ? -7.848 -14.038 0.207 1.00 87.44 102 ASP A N 1
ATOM 802 C CA . ASP A 1 102 ? -7.715 -15.195 1.094 1.00 87.44 102 ASP A CA 1
ATOM 803 C C . ASP A 1 102 ? -7.732 -14.789 2.581 1.00 87.44 102 ASP A C 1
ATOM 805 O O . ASP A 1 102 ? -8.430 -15.399 3.386 1.00 87.44 102 ASP A O 1
ATOM 809 N N . GLU A 1 103 ? -7.027 -13.714 2.961 1.00 87.38 103 GLU A N 1
ATOM 810 C CA . GLU A 1 103 ? -7.036 -13.192 4.340 1.00 87.38 103 GLU A CA 1
ATOM 811 C C . GLU A 1 103 ? -8.410 -12.657 4.771 1.00 87.38 103 GLU A C 1
ATOM 813 O O . GLU A 1 103 ? -8.763 -12.708 5.953 1.00 87.38 103 GLU A O 1
ATOM 818 N N . GLN A 1 104 ? -9.171 -12.099 3.829 1.00 89.25 104 GLN A N 1
ATOM 819 C CA . GLN A 1 104 ? -10.510 -11.566 4.073 1.00 89.25 104 GLN A CA 1
ATOM 820 C C . GLN A 1 104 ? -11.537 -12.681 4.234 1.00 89.25 104 GLN A C 1
ATOM 822 O O . GLN A 1 104 ? -12.431 -12.564 5.070 1.00 89.25 104 GLN A O 1
ATOM 827 N N . GLU A 1 105 ? -11.403 -13.757 3.462 1.00 88.94 105 GLU A N 1
ATOM 828 C CA . GLU A 1 105 ? -12.248 -14.942 3.578 1.00 88.94 105 GLU A CA 1
ATOM 829 C C . GLU A 1 105 ? -11.930 -15.739 4.852 1.00 88.94 105 GLU A C 1
ATOM 831 O O . GLU A 1 105 ? -12.857 -16.154 5.549 1.00 88.94 105 GLU A O 1
ATOM 836 N N . ASP A 1 106 ? -10.647 -15.895 5.203 1.00 91.25 106 ASP A N 1
ATOM 837 C CA . ASP A 1 106 ? -10.204 -16.589 6.424 1.00 91.25 106 ASP A CA 1
ATOM 838 C C . ASP A 1 106 ? -10.588 -15.817 7.698 1.00 91.25 106 ASP A C 1
ATOM 840 O O . ASP A 1 106 ? -11.087 -16.385 8.672 1.00 91.25 106 ASP A O 1
ATOM 844 N N . LYS A 1 107 ? -10.395 -14.492 7.688 1.00 90.00 107 LYS A N 1
ATOM 845 C CA . LYS A 1 107 ? -10.673 -13.606 8.827 1.00 90.00 107 LYS A CA 1
ATOM 846 C C . LYS A 1 107 ? -11.442 -12.365 8.378 1.00 90.00 107 LYS A C 1
ATOM 848 O O . LYS A 1 107 ? -10.844 -11.288 8.281 1.00 90.00 107 LYS A O 1
ATOM 853 N N . PRO A 1 108 ? -12.757 -12.465 8.134 1.00 90.44 108 PRO A N 1
ATOM 854 C CA . PRO A 1 108 ? -13.556 -11.328 7.699 1.00 90.44 108 PRO A CA 1
ATOM 855 C C . PRO A 1 108 ? -13.594 -10.245 8.777 1.00 90.44 108 PRO A C 1
ATOM 857 O O . PRO A 1 108 ? -13.968 -10.500 9.925 1.00 90.44 108 PRO A O 1
ATOM 860 N N . LEU A 1 109 ? -13.220 -9.022 8.397 1.00 89.06 109 LEU A N 1
ATOM 861 C CA . LEU A 1 109 ? -13.297 -7.872 9.286 1.00 89.06 109 LEU A CA 1
ATOM 862 C C . LEU A 1 109 ? -14.767 -7.489 9.493 1.00 89.06 109 LEU A C 1
ATOM 864 O O . LEU A 1 109 ? -15.470 -7.148 8.543 1.00 89.06 109 LEU A O 1
ATOM 868 N N . LYS A 1 110 ? -15.222 -7.519 10.746 1.00 87.31 110 LYS A N 1
ATOM 869 C CA . LYS A 1 110 ? -16.547 -7.038 11.147 1.00 87.31 110 LYS A CA 1
ATOM 870 C C . LYS A 1 110 ? -16.382 -5.942 12.183 1.00 87.31 110 LYS A C 1
ATOM 872 O O . LYS A 1 110 ? -15.827 -6.184 13.251 1.00 87.31 110 LYS A O 1
ATOM 877 N N . VAL A 1 111 ? -16.874 -4.756 11.854 1.00 87.50 111 VAL A N 1
ATOM 878 C CA . VAL A 1 111 ? -16.849 -3.585 12.727 1.00 87.50 111 VAL A CA 1
ATOM 879 C C . VAL A 1 111 ? -18.271 -3.054 12.823 1.00 87.50 111 VAL A C 1
ATOM 881 O O . VAL A 1 111 ? -18.937 -2.888 11.804 1.00 87.50 111 VAL A O 1
ATOM 884 N N . GLU A 1 112 ? -18.769 -2.843 14.039 1.00 85.19 112 GLU A N 1
ATOM 885 C CA . GLU A 1 112 ? -20.121 -2.320 14.233 1.00 85.19 112 GLU A CA 1
ATOM 886 C C . GLU A 1 112 ? -20.181 -0.813 13.957 1.00 85.19 112 GLU A C 1
ATOM 888 O O . GLU A 1 112 ? -19.292 -0.060 14.351 1.00 85.19 112 GLU A O 1
ATOM 893 N N . GLY A 1 113 ? -21.260 -0.372 13.306 1.00 83.38 113 GLY A N 1
ATOM 894 C CA . GLY A 1 113 ? -21.536 1.050 13.083 1.00 83.38 113 GLY A CA 1
ATOM 895 C C . GLY A 1 113 ? -20.818 1.689 11.891 1.00 83.38 113 GLY A C 1
ATOM 896 O O . GLY A 1 113 ? -20.920 2.902 11.734 1.00 83.38 113 GLY A O 1
ATOM 897 N N . ILE A 1 114 ? -20.130 0.910 11.049 1.00 90.69 114 ILE A N 1
ATOM 898 C CA . ILE A 1 114 ? -19.468 1.396 9.831 1.00 90.69 114 ILE A CA 1
ATOM 899 C C . ILE A 1 114 ? -19.502 0.348 8.713 1.00 90.69 114 ILE A C 1
ATOM 901 O O . ILE A 1 114 ? -19.444 -0.856 8.967 1.00 90.69 114 ILE A O 1
ATOM 905 N N . ASP A 1 115 ? -19.573 0.810 7.466 1.00 91.94 115 ASP A N 1
ATOM 906 C CA . ASP A 1 115 ? -19.485 -0.056 6.293 1.00 91.94 115 ASP A CA 1
ATOM 907 C C . ASP A 1 115 ? -18.041 -0.543 6.085 1.00 91.94 115 ASP A C 1
ATOM 909 O O . ASP A 1 115 ? -17.087 0.238 6.153 1.00 91.94 115 ASP A O 1
ATOM 913 N N . VAL A 1 116 ? -17.886 -1.834 5.781 1.00 93.88 116 VAL A N 1
ATOM 914 C CA . VAL A 1 116 ? -16.603 -2.448 5.410 1.00 93.88 116 VAL A CA 1
ATOM 915 C C . VAL A 1 116 ? -16.675 -2.891 3.953 1.00 93.88 116 VAL A C 1
ATOM 917 O O . VAL A 1 116 ? -17.481 -3.745 3.587 1.00 93.88 116 VAL A O 1
ATOM 920 N N . VAL A 1 117 ? -15.815 -2.316 3.117 1.00 94.44 117 VAL A N 1
ATOM 921 C CA . VAL A 1 117 ? -15.679 -2.645 1.696 1.00 94.44 117 VAL A CA 1
ATOM 922 C C . VAL A 1 117 ? -14.375 -3.403 1.487 1.00 94.44 117 VAL A C 1
ATOM 924 O O . VAL A 1 117 ? -13.321 -2.996 1.968 1.00 94.44 117 VAL A O 1
ATOM 927 N N . SER A 1 118 ? -14.434 -4.504 0.742 1.00 94.00 118 SER A N 1
ATOM 928 C CA . SER A 1 118 ? -13.243 -5.248 0.330 1.00 94.00 118 SER A CA 1
ATOM 929 C C . SER A 1 118 ? -12.668 -4.659 -0.958 1.00 94.00 118 SER A C 1
ATOM 931 O O . SER A 1 118 ? -13.352 -4.590 -1.983 1.00 94.00 118 SER A O 1
ATOM 933 N N . LEU A 1 119 ? -11.396 -4.257 -0.920 1.00 93.88 119 LEU A N 1
ATOM 934 C CA . LEU A 1 119 ? -10.633 -3.912 -2.115 1.00 93.88 119 LEU A CA 1
ATOM 935 C C . LEU A 1 119 ? -9.148 -4.236 -1.911 1.00 93.88 119 LEU A C 1
ATOM 937 O O . LEU A 1 119 ? -8.409 -3.401 -1.394 1.00 93.88 119 LEU A O 1
ATOM 941 N N . PRO A 1 120 ? -8.679 -5.415 -2.355 1.00 91.56 120 PRO A N 1
ATOM 942 C CA . PRO A 1 120 ? -7.291 -5.820 -2.173 1.00 91.56 120 PRO A CA 1
ATOM 943 C C . PRO A 1 120 ? -6.286 -4.799 -2.719 1.00 91.56 120 PRO A C 1
ATOM 945 O O . PRO A 1 120 ? -6.491 -4.231 -3.798 1.00 91.56 120 PRO A O 1
ATOM 948 N N . PHE A 1 121 ? -5.163 -4.619 -2.017 1.00 88.75 121 PHE A N 1
ATOM 949 C CA . PHE A 1 121 ? -4.186 -3.559 -2.303 1.00 88.75 121 PHE A CA 1
ATOM 950 C C . PHE A 1 121 ? -3.686 -3.540 -3.759 1.00 88.75 121 PHE A C 1
ATOM 952 O O . PHE A 1 121 ? -3.473 -2.476 -4.331 1.00 88.75 121 PHE A O 1
ATOM 959 N N . TYR A 1 122 ? -3.546 -4.702 -4.403 1.00 84.31 122 TYR A N 1
ATOM 960 C CA . TYR A 1 122 ? -3.056 -4.806 -5.782 1.00 84.31 122 TYR A CA 1
ATOM 961 C C . TYR A 1 122 ? -4.054 -4.292 -6.838 1.00 84.31 122 TYR A C 1
ATOM 963 O O . TYR A 1 122 ? -3.692 -4.146 -8.003 1.00 84.31 122 TYR A O 1
ATOM 971 N N . LYS A 1 123 ? -5.309 -4.015 -6.456 1.00 88.56 123 LYS A N 1
ATOM 972 C CA . LYS A 1 123 ? -6.321 -3.357 -7.304 1.00 88.56 123 LYS A CA 1
ATOM 973 C C . LYS A 1 123 ? -6.487 -1.873 -6.982 1.00 88.56 123 LYS A C 1
ATOM 975 O O . LYS A 1 123 ? -7.088 -1.154 -7.780 1.00 88.56 123 LYS A O 1
ATOM 980 N N . LEU A 1 124 ? -5.961 -1.421 -5.844 1.00 88.75 124 LEU A N 1
ATOM 981 C CA . LEU A 1 124 ? -6.213 -0.105 -5.264 1.00 88.75 124 LEU A CA 1
ATOM 982 C C . LEU A 1 124 ? -5.859 1.029 -6.235 1.00 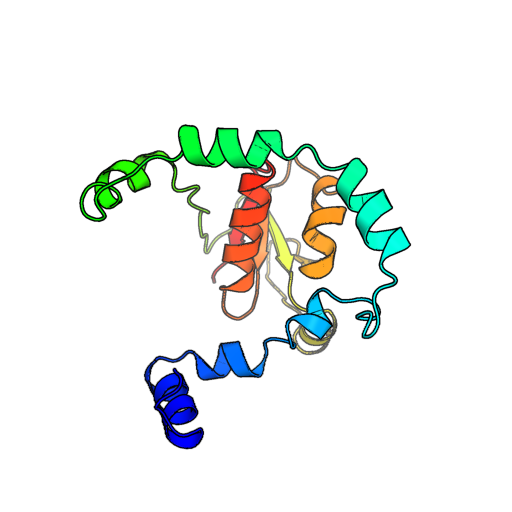88.75 124 LEU A C 1
ATOM 984 O O . LEU A 1 124 ? -6.718 1.842 -6.549 1.00 88.75 124 LEU A O 1
ATOM 988 N N . SER A 1 125 ? -4.658 1.010 -6.819 1.00 82.75 125 SER A N 1
ATOM 989 C CA . SER A 1 125 ? -4.185 2.044 -7.756 1.00 82.75 125 SER A CA 1
ATOM 990 C C . SER A 1 125 ? -5.089 2.248 -8.978 1.00 82.75 125 SER A C 1
ATOM 992 O O . SER A 1 125 ? -5.165 3.345 -9.518 1.00 82.75 125 SER A O 1
ATOM 994 N N . THR A 1 126 ? -5.789 1.198 -9.416 1.00 87.38 126 THR A N 1
ATOM 995 C CA . THR A 1 126 ? -6.666 1.240 -10.600 1.00 87.38 126 THR A CA 1
ATOM 996 C C . THR A 1 126 ? -8.138 1.454 -10.272 1.00 87.38 126 THR A C 1
ATOM 998 O O . THR A 1 126 ? -8.897 1.859 -11.145 1.00 87.38 126 THR A O 1
ATOM 1001 N N . LYS A 1 127 ? -8.561 1.125 -9.047 1.00 90.75 127 LYS A N 1
ATOM 1002 C CA . LYS A 1 127 ? -9.977 1.064 -8.655 1.00 90.75 127 LYS A CA 1
ATOM 1003 C C . LYS A 1 127 ? -10.366 2.101 -7.616 1.00 90.75 127 LYS A C 1
ATOM 1005 O O . LYS A 1 127 ? -11.552 2.355 -7.458 1.00 90.75 127 LYS A O 1
ATOM 1010 N N . PHE A 1 128 ? -9.401 2.716 -6.937 1.00 93.00 128 PHE A N 1
ATOM 1011 C CA . PHE A 1 128 ? -9.683 3.716 -5.915 1.00 93.00 128 PHE A CA 1
ATOM 1012 C C . PHE A 1 128 ? -10.394 4.948 -6.491 1.00 93.00 128 PHE A C 1
ATOM 1014 O O . PHE A 1 128 ? -11.323 5.456 -5.874 1.00 93.00 128 PHE A O 1
ATOM 1021 N N . GLY A 1 129 ? -10.034 5.376 -7.707 1.00 92.12 129 GLY A N 1
ATOM 1022 C CA . GLY A 1 129 ? -10.697 6.492 -8.393 1.00 92.12 129 GLY A CA 1
ATOM 1023 C C . GLY A 1 129 ? -12.159 6.229 -8.782 1.00 92.12 129 GLY A C 1
ATOM 1024 O O . GLY A 1 129 ? -12.920 7.181 -8.922 1.00 92.12 129 GLY A O 1
ATOM 1025 N N . ASP A 1 130 ? -12.567 4.960 -8.901 1.00 93.25 130 ASP A N 1
ATOM 1026 C CA . ASP A 1 130 ? -13.955 4.568 -9.196 1.00 93.25 130 ASP A CA 1
ATOM 1027 C C . ASP A 1 130 ? -14.855 4.632 -7.941 1.00 93.25 130 ASP A C 1
ATOM 1029 O O . ASP A 1 130 ? -16.078 4.520 -8.044 1.00 93.25 130 ASP A O 1
ATOM 1033 N N . LEU A 1 131 ? -14.265 4.765 -6.747 1.00 93.31 131 LEU A N 1
ATOM 1034 C CA . LEU A 1 131 ? -14.997 4.844 -5.484 1.00 93.31 131 LEU A CA 1
ATOM 1035 C C . LEU A 1 131 ? -15.633 6.228 -5.280 1.00 93.31 131 LEU A C 1
ATOM 1037 O O . LEU A 1 131 ? -15.234 7.217 -5.895 1.00 93.31 131 LEU A O 1
ATOM 1041 N N . ASP A 1 132 ? -16.609 6.312 -4.372 1.00 92.75 132 ASP A N 1
ATOM 1042 C CA . ASP A 1 132 ? -17.227 7.584 -3.985 1.00 92.75 132 ASP A CA 1
ATOM 1043 C C . ASP A 1 132 ? -16.203 8.495 -3.290 1.00 92.75 132 ASP A C 1
ATOM 1045 O O . ASP A 1 132 ? -15.806 8.267 -2.143 1.00 92.75 132 ASP A O 1
ATOM 1049 N N . GLN A 1 133 ? -15.777 9.541 -3.998 1.00 93.25 133 GLN A N 1
ATOM 1050 C CA . GLN A 1 133 ? -14.767 10.487 -3.520 1.00 93.25 133 GLN A CA 1
ATOM 1051 C C . GLN A 1 133 ? -15.301 11.467 -2.464 1.00 93.25 133 GLN A C 1
ATOM 1053 O O . GLN A 1 133 ? -14.517 12.193 -1.858 1.00 93.25 133 GLN A O 1
ATOM 1058 N N . ASN A 1 134 ? -16.614 11.480 -2.200 1.00 92.88 134 ASN A N 1
ATOM 1059 C CA . ASN A 1 134 ? -17.198 12.286 -1.122 1.00 92.88 134 ASN A CA 1
ATOM 1060 C C . ASN A 1 134 ? -17.110 11.602 0.250 1.00 92.88 134 ASN A C 1
ATOM 1062 O O . ASN A 1 134 ? -17.404 12.229 1.269 1.00 92.88 134 ASN A O 1
ATOM 1066 N N . ARG A 1 135 ? -16.731 10.319 0.286 1.00 94.56 135 ARG A N 1
ATOM 1067 C CA . ARG A 1 135 ? -16.517 9.558 1.521 1.00 94.56 135 ARG A CA 1
ATOM 1068 C C . ARG A 1 135 ? -15.056 9.597 1.946 1.00 94.56 135 ARG A C 1
ATOM 1070 O O . ARG A 1 135 ? -14.164 9.734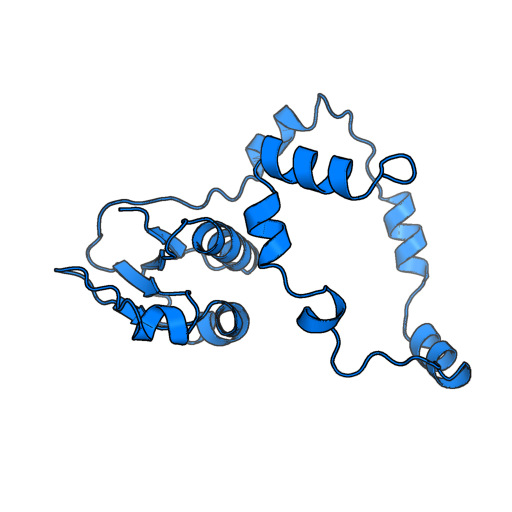 1.106 1.00 94.56 135 ARG A O 1
ATOM 1077 N N . THR A 1 136 ? -14.822 9.419 3.243 1.00 95.12 136 THR A N 1
ATOM 1078 C CA . THR A 1 136 ? -13.477 9.203 3.786 1.00 95.12 136 THR A CA 1
ATOM 1079 C C . THR A 1 136 ? -13.188 7.707 3.805 1.00 95.12 136 THR A C 1
ATOM 1081 O O . THR A 1 136 ? -13.898 6.937 4.452 1.00 95.12 136 THR A O 1
ATOM 1084 N N . TRP A 1 137 ? -12.125 7.289 3.127 1.00 96.19 137 TRP A N 1
ATOM 1085 C CA . TRP A 1 137 ? -11.716 5.890 3.068 1.00 96.19 137 TRP A CA 1
ATOM 1086 C C . TRP A 1 137 ? -10.666 5.601 4.134 1.00 96.19 137 TRP A C 1
ATOM 1088 O O . TRP A 1 137 ? -9.560 6.150 4.110 1.00 96.19 137 TRP A O 1
ATOM 1098 N N . LEU A 1 138 ? -11.018 4.722 5.068 1.00 96.00 138 LEU A N 1
ATOM 1099 C CA . LEU A 1 138 ? -10.136 4.266 6.129 1.00 96.00 138 LEU A CA 1
ATOM 1100 C C . LEU A 1 138 ? -9.486 2.942 5.713 1.00 96.00 138 LEU A C 1
ATOM 1102 O O . LEU A 1 138 ? -10.113 1.885 5.792 1.00 96.00 138 LEU A O 1
ATOM 1106 N N . LEU A 1 139 ? -8.233 2.976 5.255 1.00 96.25 139 LEU A N 1
ATOM 1107 C CA . LEU A 1 139 ? -7.525 1.758 4.863 1.00 96.25 139 LEU A CA 1
ATOM 1108 C C . LEU A 1 139 ? -7.181 0.916 6.081 1.00 96.25 139 LEU A C 1
ATOM 1110 O O . LEU A 1 139 ? -6.614 1.415 7.058 1.00 96.25 139 LEU A O 1
ATOM 1114 N N . TRP A 1 140 ? -7.421 -0.386 5.969 1.00 95.75 140 TRP A N 1
ATOM 1115 C CA . TRP A 1 140 ? -7.106 -1.336 7.020 1.00 95.75 140 TRP A CA 1
ATOM 1116 C C . TRP A 1 140 ? -6.355 -2.565 6.502 1.00 95.75 140 TRP A C 1
ATOM 1118 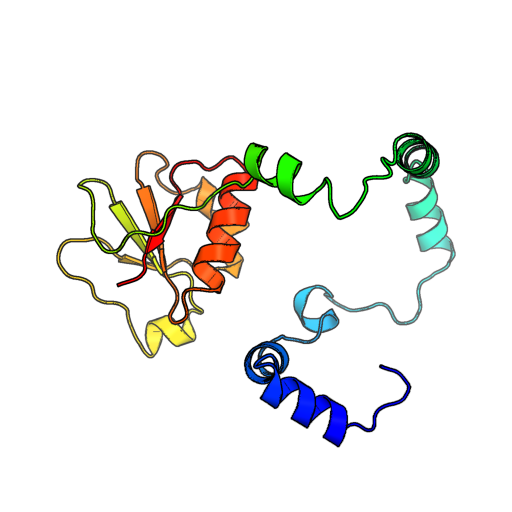O O . TRP A 1 140 ? -6.674 -3.139 5.460 1.00 95.75 140 TRP A O 1
ATOM 1128 N N . CYS A 1 141 ? -5.342 -2.970 7.267 1.00 90.94 141 CYS A N 1
ATOM 1129 C CA . CYS A 1 141 ? -4.692 -4.270 7.171 1.00 90.94 141 CYS A CA 1
ATOM 1130 C C . CYS A 1 141 ? -4.243 -4.722 8.569 1.00 90.94 141 CYS A C 1
ATOM 1132 O O . CYS A 1 141 ? -4.086 -3.894 9.465 1.00 90.94 141 CYS A O 1
ATOM 1134 N N . GLU A 1 142 ? -3.974 -6.018 8.753 1.00 87.38 142 GLU A N 1
ATOM 1135 C CA . GLU A 1 142 ? -3.761 -6.613 10.085 1.00 87.38 142 GLU A CA 1
ATOM 1136 C C . GLU A 1 142 ? -2.596 -5.973 10.866 1.00 87.38 142 GLU A C 1
ATOM 1138 O O . GLU A 1 142 ? -2.715 -5.700 12.056 1.00 87.38 142 GLU A O 1
ATOM 1143 N N . ARG A 1 143 ? -1.471 -5.674 10.199 1.00 84.94 143 ARG A N 1
ATOM 1144 C CA . ARG A 1 143 ? -0.279 -5.079 10.842 1.00 84.94 143 ARG A CA 1
ATOM 1145 C C . ARG A 1 143 ? -0.179 -3.553 10.695 1.00 84.94 143 ARG A C 1
ATOM 1147 O O . ARG A 1 143 ? 0.770 -2.950 11.194 1.00 84.94 143 ARG A O 1
ATOM 1154 N N . GLY A 1 144 ? -1.093 -2.917 9.961 1.00 82.19 144 GLY A N 1
ATOM 1155 C CA . GLY A 1 144 ? -1.087 -1.473 9.680 1.00 82.19 144 GLY A CA 1
ATOM 1156 C C . GLY A 1 144 ? 0.021 -0.959 8.739 1.00 82.19 144 GLY A C 1
ATOM 1157 O O . GLY A 1 144 ? 0.032 0.218 8.389 1.00 82.19 144 GLY A O 1
ATOM 1158 N N . VAL A 1 145 ? 0.970 -1.807 8.323 1.00 85.69 145 VAL A N 1
ATOM 1159 C CA . VAL A 1 145 ? 2.079 -1.407 7.431 1.00 85.69 145 VAL A CA 1
ATOM 1160 C C . VAL A 1 145 ? 1.571 -1.167 6.011 1.00 85.69 145 VAL A C 1
ATOM 1162 O O . VAL A 1 145 ? 1.839 -0.120 5.426 1.00 85.69 145 VAL A O 1
ATOM 1165 N N . MET A 1 146 ? 0.801 -2.119 5.473 1.00 87.19 146 MET A N 1
ATOM 1166 C CA . MET A 1 146 ? 0.270 -2.013 4.112 1.00 87.19 146 MET A CA 1
ATOM 1167 C C . MET A 1 146 ? -0.729 -0.861 3.990 1.00 87.19 146 MET A C 1
ATOM 1169 O O . MET A 1 146 ? -0.675 -0.122 3.015 1.00 87.19 146 MET A O 1
ATOM 1173 N N . SER A 1 147 ? -1.597 -0.656 4.985 1.00 91.56 147 SER A N 1
ATOM 1174 C CA . SER A 1 147 ? -2.565 0.444 4.964 1.00 91.56 147 SER A CA 1
ATOM 1175 C C . SER A 1 147 ? -1.869 1.802 4.951 1.00 91.56 147 SER A C 1
ATOM 1177 O O . SER A 1 147 ? -2.237 2.654 4.148 1.00 91.56 147 SER A O 1
ATOM 1179 N N . ARG A 1 148 ? -0.813 1.988 5.755 1.00 90.12 148 ARG A N 1
ATOM 1180 C CA . ARG A 1 148 ? -0.024 3.228 5.763 1.00 90.12 148 ARG A CA 1
ATOM 1181 C C . ARG A 1 148 ? 0.705 3.472 4.442 1.00 90.12 148 ARG A C 1
ATOM 1183 O O . ARG A 1 148 ? 0.636 4.580 3.924 1.00 90.12 148 ARG A O 1
ATOM 1190 N N . LEU A 1 149 ? 1.371 2.455 3.892 1.00 89.44 149 LEU A N 1
ATOM 1191 C CA . LEU A 1 149 ? 2.099 2.586 2.625 1.00 89.44 149 LEU A CA 1
ATOM 1192 C C . LEU A 1 149 ? 1.155 2.931 1.464 1.00 89.44 149 LEU A C 1
ATOM 1194 O O . LEU A 1 149 ? 1.433 3.832 0.681 1.00 89.44 149 LEU A O 1
ATOM 1198 N N . GLN A 1 150 ? 0.020 2.238 1.378 1.00 91.69 150 GLN A N 1
ATOM 1199 C CA . GLN A 1 150 ? -0.963 2.471 0.323 1.00 91.69 150 GLN A CA 1
ATOM 1200 C C . GLN A 1 150 ? -1.662 3.826 0.469 1.00 91.69 150 GLN A C 1
ATOM 1202 O O . GLN A 1 150 ? -1.916 4.495 -0.527 1.00 91.69 150 GLN A O 1
ATOM 1207 N N . ALA A 1 151 ? -1.939 4.267 1.696 1.00 92.44 151 ALA A N 1
ATOM 1208 C CA . ALA A 1 151 ? -2.519 5.582 1.931 1.00 92.44 151 ALA A CA 1
ATOM 1209 C C . ALA A 1 151 ? -1.567 6.727 1.543 1.00 92.44 151 ALA A C 1
ATOM 1211 O O . ALA A 1 151 ? -2.027 7.724 0.991 1.00 92.44 151 ALA A O 1
ATOM 1212 N N . LEU A 1 152 ? -0.256 6.570 1.780 1.00 89.69 152 LEU A N 1
ATOM 1213 C CA . LEU A 1 152 ? 0.763 7.517 1.307 1.00 89.69 152 LEU A CA 1
ATOM 1214 C C . LEU A 1 152 ? 0.753 7.590 -0.220 1.00 89.69 152 LEU A C 1
ATOM 1216 O O . LEU A 1 152 ? 0.611 8.669 -0.784 1.00 89.69 152 LEU A O 1
ATOM 1220 N N . TYR A 1 153 ? 0.792 6.430 -0.873 1.00 88.88 153 TYR A N 1
ATOM 1221 C CA . TYR A 1 153 ? 0.756 6.340 -2.329 1.00 88.88 153 TYR A CA 1
ATOM 1222 C C . TYR A 1 153 ? -0.499 6.992 -2.936 1.00 88.88 153 TYR A C 1
ATOM 1224 O O . TYR A 1 153 ? -0.408 7.747 -3.900 1.00 88.88 153 TYR A O 1
ATOM 1232 N N . LEU A 1 154 ? -1.683 6.763 -2.356 1.00 91.25 154 LEU A N 1
ATOM 1233 C CA . LEU A 1 154 ? -2.919 7.410 -2.815 1.00 91.25 154 LEU A CA 1
ATOM 1234 C C . LEU A 1 154 ? -2.887 8.934 -2.627 1.00 91.25 154 LEU A C 1
ATOM 1236 O O . LEU A 1 154 ? -3.385 9.670 -3.479 1.00 91.25 154 LEU A O 1
ATOM 1240 N N . ARG A 1 155 ? -2.288 9.427 -1.540 1.00 89.50 155 ARG A N 1
ATOM 1241 C CA . ARG A 1 155 ? -2.129 10.869 -1.313 1.00 89.50 155 ARG A CA 1
ATOM 1242 C C . ARG A 1 155 ? -1.183 11.510 -2.323 1.00 89.50 155 ARG A C 1
ATOM 1244 O O . ARG A 1 155 ? -1.501 12.581 -2.829 1.00 89.50 155 ARG A O 1
ATOM 1251 N N . GLU A 1 156 ? -0.084 10.842 -2.667 1.00 86.38 156 GLU A N 1
ATOM 1252 C CA . GLU A 1 156 ? 0.826 11.275 -3.739 1.00 86.38 156 GLU A CA 1
ATOM 1253 C C . GLU A 1 156 ? 0.124 11.320 -5.107 1.00 86.38 156 GLU A C 1
ATOM 1255 O O . GLU A 1 156 ? 0.417 12.183 -5.930 1.00 86.38 156 GLU A O 1
ATOM 1260 N N . GLN A 1 157 ? -0.863 10.446 -5.336 1.00 87.38 157 GLN A N 1
ATOM 1261 C CA . GLN A 1 157 ? -1.735 10.494 -6.516 1.00 87.38 157 GLN A CA 1
ATOM 1262 C C . GLN A 1 157 ? -2.801 11.606 -6.467 1.00 87.38 157 GLN A C 1
ATOM 1264 O O . GLN A 1 157 ? -3.541 11.786 -7.435 1.00 87.38 157 GLN A O 1
ATOM 1269 N N . GLY A 1 158 ? -2.891 12.359 -5.367 1.00 88.94 158 GLY A N 1
ATOM 1270 C CA . GLY A 1 158 ? -3.813 13.484 -5.189 1.00 88.94 158 GLY A CA 1
ATOM 1271 C C . GLY A 1 158 ? -5.101 13.161 -4.423 1.00 88.94 158 GLY A C 1
ATOM 1272 O O . GLY A 1 158 ? -5.952 14.043 -4.272 1.00 88.94 158 GLY A O 1
ATOM 1273 N N . PHE A 1 159 ? -5.272 11.938 -3.909 1.00 91.94 159 PHE A N 1
ATOM 1274 C CA . PHE A 1 159 ? -6.452 11.574 -3.118 1.00 91.94 159 PHE A CA 1
ATOM 1275 C C . PHE A 1 159 ? -6.320 12.053 -1.670 1.00 91.94 159 PHE A C 1
ATOM 1277 O O . PHE A 1 159 ? -5.542 11.519 -0.883 1.00 91.94 159 PHE A O 1
ATOM 1284 N N . ASN A 1 160 ? -7.126 13.047 -1.290 1.00 90.38 160 ASN A N 1
ATOM 1285 C CA . ASN A 1 160 ? -7.070 13.671 0.037 1.00 90.38 160 ASN A CA 1
ATOM 1286 C C . ASN A 1 160 ? -8.058 13.098 1.064 1.00 90.38 160 ASN A C 1
ATOM 1288 O O . ASN A 1 160 ? -8.002 13.432 2.246 1.00 90.38 160 ASN A O 1
ATOM 1292 N N . ASN A 1 161 ? -8.960 12.226 0.631 1.00 93.44 161 ASN A N 1
ATOM 1293 C CA . ASN A 1 161 ? -10.011 11.602 1.432 1.00 93.44 161 ASN A CA 1
ATOM 1294 C C . ASN A 1 161 ? -9.584 10.233 1.993 1.00 93.44 161 ASN A C 1
ATOM 1296 O O . ASN A 1 161 ? -10.400 9.324 2.127 1.00 93.44 161 ASN A O 1
ATOM 1300 N N . VAL A 1 162 ? -8.294 10.084 2.306 1.00 94.31 162 VAL A N 1
ATOM 1301 C CA . VAL A 1 162 ? -7.673 8.809 2.684 1.00 94.31 162 VAL A CA 1
ATOM 1302 C C . VAL A 1 162 ? -7.026 8.911 4.062 1.00 94.31 162 VAL A C 1
ATOM 1304 O O . VAL A 1 162 ? -6.254 9.844 4.317 1.00 94.31 162 VAL A O 1
ATOM 1307 N N . LYS A 1 163 ? -7.331 7.941 4.932 1.00 94.69 163 LYS A N 1
ATOM 1308 C CA . LYS A 1 163 ? -6.774 7.784 6.286 1.00 94.69 163 LYS A CA 1
ATOM 1309 C C . LYS A 1 163 ? -6.470 6.311 6.578 1.00 94.69 163 LYS A C 1
ATOM 1311 O O . LYS A 1 163 ? -6.892 5.423 5.839 1.00 94.69 163 LYS A O 1
ATOM 1316 N N . VAL A 1 164 ? -5.758 6.035 7.668 1.00 94.94 164 VAL A N 1
ATOM 1317 C CA . VAL A 1 164 ? -5.468 4.666 8.131 1.00 94.94 164 VAL A CA 1
ATOM 1318 C C . VAL A 1 164 ? -6.308 4.345 9.358 1.00 94.94 164 VAL A C 1
ATOM 1320 O O . VAL A 1 164 ? -6.261 5.079 10.340 1.00 94.94 164 VAL A O 1
ATOM 1323 N N . TYR A 1 165 ? -7.033 3.227 9.331 1.00 94.31 165 TYR A N 1
ATOM 1324 C CA . TYR A 1 165 ? -7.710 2.708 10.517 1.00 94.31 165 TYR A CA 1
ATOM 1325 C C . TYR A 1 165 ? -6.765 1.819 11.323 1.00 94.31 165 TYR A C 1
ATOM 1327 O O . TYR A 1 165 ? -6.201 0.854 10.793 1.00 94.31 165 TYR A O 1
ATOM 1335 N N . ARG A 1 166 ? -6.605 2.126 12.612 1.00 88.75 166 ARG A N 1
ATOM 1336 C CA . ARG A 1 166 ? -5.832 1.317 13.556 1.00 88.75 166 ARG A CA 1
ATOM 1337 C C . ARG A 1 166 ? -6.611 1.195 14.875 1.00 88.75 166 ARG A C 1
ATOM 1339 O O . ARG A 1 166 ? -6.484 2.087 15.704 1.00 88.75 166 ARG A O 1
ATOM 1346 N N . PRO A 1 167 ? -7.447 0.155 15.045 1.00 82.06 167 PRO A N 1
ATOM 1347 C CA . PRO A 1 167 ? -8.158 -0.071 16.304 1.00 82.06 167 PRO A CA 1
ATOM 1348 C C . PRO A 1 167 ? -7.208 -0.248 17.493 1.00 82.06 167 PRO A C 1
ATOM 1350 O O . PRO A 1 167 ? -6.069 -0.732 17.283 1.00 82.06 167 PRO A O 1
#

pLDDT: mean 83.49, std 12.56, range [48.0, 96.25]

Secondary structure (DSSP, 8-state):
--SS-HHHHHHHHHHTT-HHHHHHSPPHHHHH-SS--SS--HHHHHHHHTTS-THHHHHHHHT-----HHHHHHHHTTT-----EESS--TTEEEEE-S-HHHHHHS----TTSEEEE--HHHHHHHGGGS-TTSEEEEE-TTSHHHHHHHHHHHHTT--SEEEE--

Organism: NCBI:txid1403943

Foldseek 3Di:
DVPDDPVRVCVVCVVVVNNVVVVPDDPPCVVPPPDDDPDDDPVVVVVVVVVDDCVVVVVCVVVDDDDDPVCCVVVVVVDPPDAAEDADDDPQEAEEEQDDPVCCVVPPDDDPPHHYHYDHLVCCVPCVVVDDLVGQYAYDDDVQPSLRVSQSVVVVVVRPSYHHYDD